Protein AF-A0A239ZB16-F1 (afdb_monomer)

Radius of gyration: 21.44 Å; Cα contacts (8 Å, |Δi|>4): 20; chains: 1; bounding box: 54×19×50 Å

Organism: NCBI:txid248315

Mean predicted aligned error: 12.81 Å

pLDDT: mean 78.25, std 17.02, range [46.75, 96.94]

Solvent-accessible surface area (backbone atoms only — not comparable to full-atom values): 4446 Å² total; per-residue (Å²): 131,83,86,74,59,67,66,61,52,49,52,54,54,50,42,56,49,43,61,65,70,16,66,91,78,46,80,40,51,67,61,45,50,54,54,50,52,51,52,50,50,54,51,47,54,57,48,62,75,74,50,92,54,88,50,47,71,85,78,47,58,58,71,59,52,54,53,51,57,65,73,74,108

Structure (mmCIF, N/CA/C/O backbone):
data_AF-A0A239ZB16-F1
#
_entry.id   AF-A0A239ZB16-F1
#
loop_
_atom_site.group_PDB
_atom_site.id
_atom_site.type_symbol
_atom_site.label_atom_id
_atom_site.label_alt_id
_atom_site.label_comp_id
_atom_site.label_asym_id
_atom_site.label_entity_id
_atom_site.label_seq_id
_atom_site.pdbx_PDB_ins_code
_atom_site.Cartn_x
_atom_site.Cartn_y
_atom_site.Cartn_z
_atom_site.occupancy
_atom_site.B_iso_or_equiv
_atom_site.auth_seq_id
_atom_site.auth_comp_id
_atom_site.auth_asym_id
_atom_site.auth_atom_id
_atom_site.pdbx_PDB_model_num
ATOM 1 N N . MET A 1 1 ? -7.112 -6.143 -23.339 1.00 55.19 1 MET A N 1
ATOM 2 C CA . MET A 1 1 ? -7.351 -6.276 -21.883 1.00 55.19 1 MET A CA 1
ATOM 3 C C . MET A 1 1 ? -6.141 -5.723 -21.148 1.00 55.19 1 MET A C 1
ATOM 5 O O . MET A 1 1 ? -5.027 -6.066 -21.525 1.00 55.19 1 MET A O 1
ATOM 9 N N . LYS A 1 2 ? -6.324 -4.828 -20.170 1.00 63.22 2 LYS A N 1
ATOM 10 C CA . LYS A 1 2 ? -5.200 -4.353 -19.347 1.00 63.22 2 LYS A CA 1
ATOM 11 C C . LYS A 1 2 ? -4.748 -5.510 -18.449 1.00 63.22 2 LYS A C 1
ATOM 13 O O . LYS A 1 2 ? -5.599 -6.167 -17.856 1.00 63.22 2 LYS A O 1
ATOM 18 N N . LYS A 1 3 ? -3.442 -5.788 -18.385 1.00 76.56 3 LYS A N 1
ATOM 19 C CA . LYS A 1 3 ? -2.895 -6.746 -17.414 1.00 76.56 3 LYS A CA 1
ATOM 20 C C . LYS A 1 3 ? -3.093 -6.137 -16.028 1.00 76.56 3 LYS A C 1
ATOM 22 O O . LYS A 1 3 ? -2.563 -5.063 -15.764 1.00 76.56 3 LYS A O 1
ATOM 27 N N . ILE A 1 4 ? -3.912 -6.777 -15.205 1.00 77.94 4 ILE A N 1
ATOM 28 C CA . ILE A 1 4 ? -4.137 -6.364 -13.821 1.00 77.94 4 ILE A CA 1
ATOM 29 C C . ILE A 1 4 ? -3.117 -7.104 -12.966 1.00 77.94 4 ILE A C 1
ATOM 31 O O . ILE A 1 4 ? -3.022 -8.329 -13.043 1.00 77.94 4 ILE A O 1
ATOM 35 N N . ASP A 1 5 ? -2.359 -6.358 -12.170 1.00 87.62 5 ASP A N 1
ATOM 36 C CA . ASP A 1 5 ? -1.529 -6.941 -11.126 1.00 87.62 5 ASP A CA 1
ATOM 37 C C . ASP A 1 5 ? -2.439 -7.331 -9.954 1.00 87.62 5 ASP A C 1
ATOM 39 O O . ASP A 1 5 ? -3.048 -6.483 -9.296 1.00 87.62 5 ASP A O 1
ATOM 43 N N . VAL A 1 6 ? -2.595 -8.638 -9.746 1.00 90.62 6 VAL A N 1
ATOM 44 C CA . VAL A 1 6 ? -3.461 -9.196 -8.699 1.00 90.62 6 VAL A CA 1
ATOM 45 C C . VAL A 1 6 ? -3.016 -8.786 -7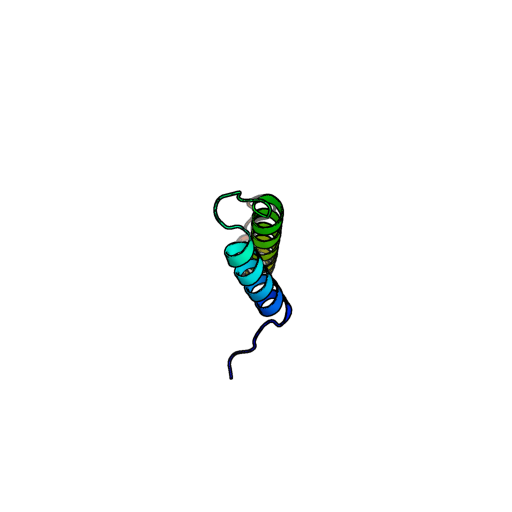.295 1.00 90.62 6 VAL A C 1
ATOM 47 O O . VAL A 1 6 ? -3.864 -8.674 -6.410 1.00 90.62 6 VAL A O 1
ATOM 50 N N . VAL A 1 7 ? -1.720 -8.518 -7.093 1.00 91.00 7 VAL A N 1
ATOM 51 C CA . VAL A 1 7 ? -1.177 -8.091 -5.798 1.00 91.00 7 VAL A CA 1
ATOM 52 C C . VAL A 1 7 ? -1.585 -6.652 -5.504 1.00 91.00 7 VAL A C 1
ATOM 54 O O . VAL A 1 7 ? -2.137 -6.383 -4.438 1.00 91.00 7 VAL A O 1
ATOM 57 N N . GLU A 1 8 ? -1.399 -5.740 -6.465 1.0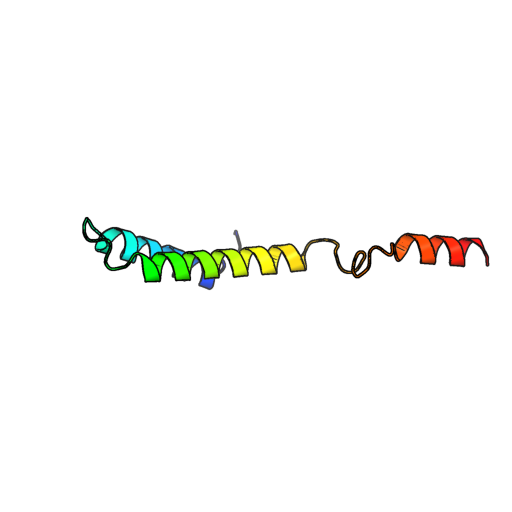0 92.56 8 GLU A N 1
ATOM 58 C CA . GLU A 1 8 ? -1.845 -4.346 -6.324 1.00 92.56 8 GLU A CA 1
ATOM 59 C C . GLU A 1 8 ? -3.357 -4.277 -6.074 1.00 92.56 8 GLU A C 1
ATOM 61 O O . GLU A 1 8 ? -3.803 -3.585 -5.159 1.00 92.56 8 GLU A O 1
ATOM 66 N N . LEU A 1 9 ? -4.145 -5.066 -6.817 1.00 94.12 9 LEU A N 1
ATOM 67 C CA . LEU A 1 9 ? -5.598 -5.125 -6.650 1.00 94.12 9 LEU A CA 1
ATOM 68 C C . LEU A 1 9 ? -6.004 -5.570 -5.237 1.00 94.12 9 LEU A C 1
ATOM 70 O O . LEU A 1 9 ? -6.915 -4.988 -4.640 1.00 94.12 9 LEU A O 1
ATOM 74 N N . TYR A 1 10 ? -5.346 -6.601 -4.701 1.00 95.62 10 TYR A N 1
ATOM 75 C CA . TYR A 1 10 ? -5.614 -7.088 -3.352 1.00 95.62 10 TYR A CA 1
ATOM 76 C C . TYR A 1 10 ? -5.294 -6.024 -2.296 1.00 95.62 10 TYR A C 1
ATOM 78 O O . TYR A 1 10 ? -6.134 -5.752 -1.435 1.00 95.62 10 TYR A O 1
ATOM 86 N N . ILE A 1 11 ? -4.128 -5.375 -2.394 1.00 95.56 11 ILE A N 1
ATOM 87 C CA . ILE A 1 11 ? -3.708 -4.337 -1.444 1.00 95.56 11 ILE A CA 1
ATOM 88 C C . ILE A 1 11 ? -4.682 -3.154 -1.477 1.00 95.56 11 ILE A C 1
ATOM 90 O O . ILE A 1 11 ? -5.154 -2.721 -0.427 1.00 95.56 11 ILE A O 1
ATOM 94 N N . THR A 1 12 ? -5.075 -2.685 -2.666 1.00 94.94 12 THR A N 1
ATOM 95 C CA . THR A 1 12 ? -6.083 -1.621 -2.800 1.00 94.94 12 THR A CA 1
ATOM 96 C C . THR A 1 12 ? -7.421 -2.024 -2.176 1.00 94.94 12 THR A C 1
ATOM 98 O O . THR A 1 12 ? -8.036 -1.232 -1.461 1.00 94.94 12 THR A O 1
ATOM 101 N N . LYS A 1 13 ? -7.881 -3.264 -2.391 1.00 95.75 13 LYS A N 1
ATOM 102 C CA . LYS A 1 13 ? -9.130 -3.752 -1.788 1.00 95.75 13 LYS A CA 1
ATOM 103 C C . LYS A 1 13 ? -9.042 -3.807 -0.260 1.00 95.75 13 LYS A C 1
ATOM 105 O O . LYS A 1 13 ? -10.016 -3.462 0.407 1.00 95.75 13 LYS A O 1
ATOM 110 N N . ARG A 1 14 ? -7.893 -4.211 0.289 1.00 96.38 14 ARG A N 1
ATOM 111 C CA . ARG A 1 14 ? -7.664 -4.276 1.736 1.00 96.38 14 ARG A CA 1
ATOM 112 C C . ARG A 1 14 ? -7.621 -2.885 2.369 1.00 96.38 14 ARG A C 1
ATOM 114 O O . ARG A 1 14 ? -8.293 -2.691 3.374 1.00 96.38 14 ARG A O 1
ATOM 121 N N . ILE A 1 15 ? -6.937 -1.918 1.752 1.00 95.94 15 ILE A N 1
ATOM 122 C CA . ILE A 1 15 ? -6.937 -0.514 2.201 1.00 95.94 15 ILE A CA 1
ATOM 123 C C . ILE A 1 15 ? -8.367 0.032 2.248 1.00 95.94 15 ILE A C 1
ATOM 125 O O . ILE A 1 15 ? -8.766 0.581 3.265 1.00 95.94 15 ILE A O 1
ATOM 129 N N . ASN A 1 16 ? -9.167 -0.183 1.198 1.00 94.56 16 ASN A N 1
ATOM 130 C CA . ASN A 1 16 ? -10.552 0.298 1.157 1.00 94.56 16 ASN A CA 1
ATOM 131 C C . ASN A 1 16 ? -11.431 -0.293 2.270 1.00 94.56 16 ASN A C 1
ATOM 133 O O . ASN A 1 16 ? -12.335 0.378 2.762 1.00 94.56 16 ASN A O 1
ATOM 137 N N . LEU A 1 17 ? -11.211 -1.558 2.639 1.00 95.31 17 LEU A N 1
ATOM 138 C CA . LEU A 1 17 ? -11.918 -2.179 3.758 1.00 95.31 17 LEU A CA 1
ATOM 139 C C . LEU A 1 17 ? -11.492 -1.534 5.081 1.00 95.31 17 LEU A C 1
ATOM 141 O O . LEU A 1 17 ? -12.345 -1.078 5.836 1.00 95.31 17 LEU A O 1
ATOM 145 N N . LEU A 1 18 ? -10.181 -1.425 5.302 1.00 94.50 18 LEU A N 1
ATOM 146 C CA . LEU A 1 18 ? -9.621 -0.832 6.511 1.00 94.50 18 LEU A CA 1
ATOM 147 C C . LEU A 1 18 ? -10.013 0.635 6.664 1.00 94.50 18 LEU A C 1
ATOM 149 O O . LEU A 1 18 ? -10.289 1.050 7.774 1.00 94.50 18 LEU A O 1
ATOM 153 N N . GLU A 1 19 ? -10.090 1.418 5.584 1.00 92.62 19 GLU A N 1
ATOM 154 C CA . GLU A 1 19 ? -10.532 2.819 5.617 1.00 92.62 19 GLU A CA 1
ATOM 155 C C . GLU A 1 19 ? -1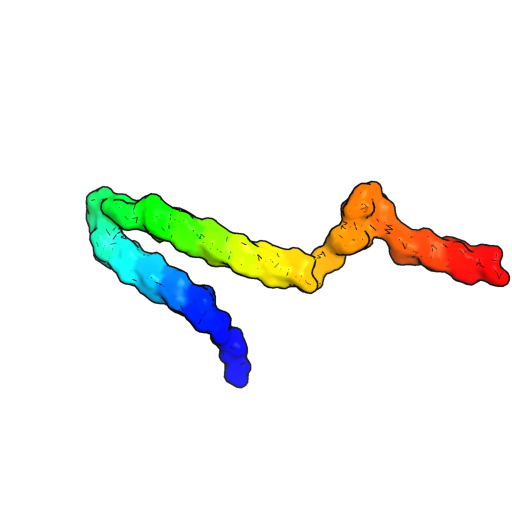2.012 2.951 6.013 1.00 92.62 19 GLU A C 1
ATOM 157 O O . GLU A 1 19 ? -12.368 3.892 6.721 1.00 92.62 19 GLU A O 1
ATOM 162 N N . ARG A 1 20 ? -12.866 1.988 5.630 1.00 90.62 20 ARG A N 1
ATOM 163 C CA . ARG A 1 20 ? -14.271 1.928 6.079 1.00 90.62 20 ARG A CA 1
ATOM 164 C C . ARG A 1 20 ? -14.384 1.542 7.552 1.00 90.62 20 ARG A C 1
ATOM 166 O O . ARG A 1 20 ? -15.201 2.115 8.263 1.00 90.62 20 ARG A O 1
ATOM 173 N N . GLU A 1 21 ? -13.570 0.588 7.994 1.00 90.38 21 GLU A N 1
ATOM 174 C CA . GLU A 1 21 ? -13.508 0.131 9.389 1.00 90.38 21 GLU A CA 1
ATOM 175 C C . GLU A 1 21 ? -12.817 1.155 10.305 1.00 90.38 21 GLU A C 1
ATOM 177 O O . GLU A 1 21 ? -13.106 1.212 11.498 1.00 90.38 21 GLU A O 1
ATOM 182 N N . ASN A 1 22 ? -11.938 2.001 9.751 1.00 85.31 22 ASN A N 1
ATOM 183 C CA . ASN A 1 22 ? -11.134 2.973 10.494 1.00 85.31 22 ASN A CA 1
ATOM 184 C C . ASN A 1 22 ? -12.002 3.972 11.266 1.00 85.31 22 ASN A C 1
ATOM 186 O O . ASN A 1 22 ? -11.597 4.421 12.340 1.00 85.31 22 ASN A O 1
ATOM 190 N N . GLY A 1 23 ? -13.172 4.313 10.708 1.00 79.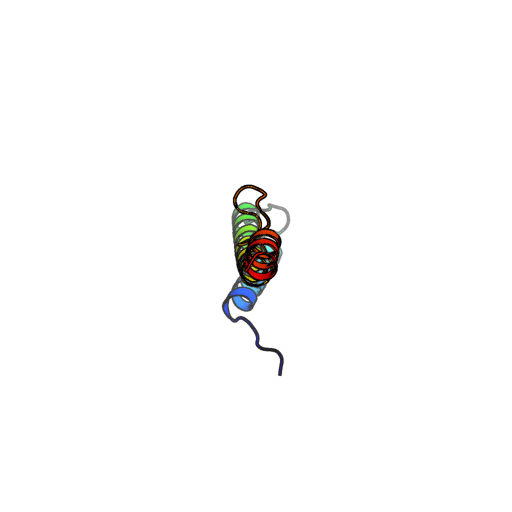31 23 GLY A N 1
ATOM 191 C CA . GLY A 1 23 ? -14.149 5.213 11.315 1.00 79.31 23 GLY A CA 1
ATOM 192 C C . GLY A 1 23 ? -13.512 6.480 11.896 1.00 79.31 23 GLY A C 1
ATOM 193 O O . GLY A 1 23 ? -12.563 7.036 11.343 1.00 79.31 23 GLY A O 1
ATOM 194 N N . GLU A 1 24 ? -14.023 6.929 13.039 1.00 78.69 24 GLU A N 1
ATOM 195 C CA . GLU A 1 24 ? -13.512 8.110 13.748 1.00 78.69 24 GLU A CA 1
ATOM 196 C C . GLU A 1 24 ? -12.249 7.811 14.578 1.00 78.69 24 GLU A C 1
ATOM 198 O O . GLU A 1 24 ? -11.369 8.660 14.714 1.00 78.69 24 GLU A O 1
ATOM 203 N N . TYR A 1 25 ? -12.119 6.579 15.079 1.00 80.12 25 TYR A N 1
ATOM 204 C CA . TYR A 1 25 ? -11.060 6.182 16.014 1.00 80.12 25 TYR A CA 1
ATOM 205 C C . TYR A 1 25 ? -9.720 5.853 15.354 1.00 80.12 25 TYR A C 1
ATOM 207 O O . TYR A 1 25 ? -8.722 5.672 16.050 1.00 80.12 25 TYR A O 1
ATOM 215 N N . LYS A 1 26 ? -9.677 5.782 14.019 1.00 86.56 26 LYS A N 1
ATOM 216 C CA . LYS A 1 26 ? -8.460 5.576 13.222 1.00 86.56 26 LYS A CA 1
ATOM 217 C C . LYS A 1 26 ? -7.625 4.356 13.647 1.00 86.56 26 LYS A C 1
ATOM 219 O O . LYS A 1 26 ? -6.399 4.354 13.528 1.00 86.56 26 LYS A O 1
ATOM 224 N N . ILE A 1 27 ? -8.293 3.305 14.118 1.00 89.88 27 ILE A N 1
ATOM 225 C CA . ILE A 1 27 ? -7.677 2.099 14.695 1.00 89.88 27 ILE A CA 1
ATOM 226 C C . ILE A 1 27 ? -6.761 1.335 13.722 1.00 89.88 27 ILE A C 1
ATOM 228 O O . ILE A 1 27 ? -5.800 0.697 14.145 1.00 89.88 27 ILE A O 1
ATOM 232 N N . HIS A 1 28 ? -7.000 1.456 12.417 1.00 91.88 28 HIS A N 1
ATOM 233 C CA . HIS A 1 28 ? -6.250 0.811 11.340 1.00 91.88 28 HIS A CA 1
ATOM 234 C C . HIS A 1 28 ? -5.292 1.764 10.616 1.00 91.88 28 HIS A C 1
ATOM 236 O O . HIS A 1 28 ? -4.707 1.394 9.598 1.00 91.88 28 HIS A O 1
ATOM 242 N N . GLN A 1 29 ? -5.081 2.986 11.120 1.00 93.19 29 GLN A N 1
ATOM 243 C CA . GLN A 1 29 ? -4.251 3.985 10.440 1.00 93.19 29 GLN A CA 1
ATOM 244 C C . GLN A 1 29 ? -2.827 3.490 10.167 1.00 93.19 29 GLN A C 1
ATOM 246 O O . GLN A 1 29 ? -2.283 3.767 9.101 1.00 93.19 29 GLN A O 1
ATOM 251 N N . LYS A 1 30 ? -2.237 2.741 11.106 1.00 94.25 30 LYS A N 1
ATOM 252 C CA . LYS A 1 30 ? -0.899 2.163 10.942 1.00 94.25 30 LYS A CA 1
ATOM 253 C C . LYS A 1 30 ? -0.864 1.122 9.817 1.00 94.25 30 LYS A C 1
ATOM 255 O O . LYS A 1 30 ? -0.014 1.214 8.941 1.00 94.25 30 LYS A O 1
ATOM 260 N N . GLU A 1 31 ? -1.820 0.194 9.807 1.00 94.31 31 GLU A N 1
ATOM 261 C CA . GLU A 1 31 ? -1.936 -0.854 8.779 1.00 94.31 31 GLU A CA 1
ATOM 262 C C . GLU A 1 31 ? -2.179 -0.240 7.387 1.00 94.31 31 GLU A C 1
ATOM 264 O O . GLU A 1 31 ? -1.564 -0.648 6.406 1.00 94.31 31 GLU A O 1
ATOM 269 N N . ILE A 1 32 ? -3.004 0.810 7.298 1.00 95.56 32 ILE A N 1
ATOM 270 C CA . ILE A 1 32 ? -3.236 1.555 6.051 1.00 95.56 32 ILE A CA 1
ATOM 271 C C . ILE A 1 32 ? -1.945 2.207 5.542 1.00 95.56 32 ILE A C 1
ATOM 273 O O . ILE A 1 32 ? -1.678 2.161 4.341 1.00 95.56 32 ILE A O 1
ATOM 277 N N . THR A 1 33 ? -1.156 2.825 6.426 1.00 96.44 33 THR A N 1
ATOM 278 C CA . THR A 1 33 ? 0.121 3.446 6.048 1.00 96.44 33 THR A CA 1
ATOM 279 C C . THR A 1 33 ? 1.107 2.402 5.527 1.00 96.44 33 THR A C 1
ATOM 281 O O . THR A 1 33 ? 1.641 2.577 4.438 1.00 96.44 33 THR A O 1
ATOM 284 N N . GLU A 1 34 ? 1.276 1.278 6.228 1.00 96.94 34 GLU A N 1
ATOM 285 C CA . GLU A 1 34 ? 2.176 0.200 5.794 1.00 96.94 34 GLU A CA 1
ATOM 286 C C . GLU A 1 34 ? 1.768 -0.376 4.426 1.00 96.94 34 GLU A C 1
ATOM 288 O O . GLU A 1 34 ? 2.609 -0.589 3.553 1.00 96.94 34 GLU A O 1
ATOM 293 N N . LEU A 1 35 ? 0.466 -0.567 4.182 1.00 96.94 35 LEU A N 1
ATOM 294 C CA . LEU A 1 35 ? -0.030 -1.037 2.884 1.00 96.94 35 LEU A CA 1
ATOM 295 C C . LEU A 1 35 ? 0.199 -0.016 1.754 1.00 96.94 35 LEU A C 1
ATOM 297 O O . LEU A 1 35 ? 0.443 -0.414 0.611 1.00 96.94 35 LEU A O 1
ATOM 301 N N . LYS A 1 36 ? 0.143 1.288 2.053 1.00 96.06 36 LYS A N 1
ATOM 302 C CA . LYS A 1 36 ? 0.477 2.357 1.095 1.00 96.06 36 LYS A CA 1
ATOM 303 C C . LYS A 1 36 ? 1.975 2.374 0.780 1.00 96.06 36 LYS A C 1
ATOM 305 O O . LYS A 1 36 ? 2.325 2.490 -0.394 1.00 96.06 36 LYS A O 1
ATOM 310 N N . ASP A 1 37 ? 2.835 2.158 1.772 1.00 96.06 37 ASP A N 1
ATOM 311 C CA . ASP A 1 37 ? 4.284 2.043 1.563 1.00 96.06 37 ASP A CA 1
ATOM 312 C C . ASP A 1 37 ? 4.634 0.840 0.673 1.00 96.06 37 ASP A C 1
ATOM 314 O O . ASP A 1 37 ? 5.463 0.946 -0.231 1.00 96.06 37 ASP A O 1
ATOM 318 N N . VAL A 1 38 ? 3.957 -0.300 0.851 1.00 94.75 38 VAL A N 1
ATOM 319 C CA . VAL A 1 38 ? 4.145 -1.472 -0.023 1.00 94.75 38 VAL A CA 1
ATOM 320 C C . VAL A 1 38 ? 3.761 -1.159 -1.475 1.00 94.75 38 VAL A C 1
ATOM 322 O O . VAL A 1 38 ? 4.489 -1.545 -2.393 1.00 94.75 38 VAL A O 1
ATOM 325 N N . LEU A 1 39 ? 2.655 -0.441 -1.708 1.00 94.50 39 LEU A N 1
ATOM 326 C CA . LEU A 1 39 ? 2.277 -0.002 -3.059 1.00 94.50 39 LEU A CA 1
ATOM 327 C C . LEU A 1 39 ? 3.328 0.931 -3.673 1.00 94.50 39 LEU A C 1
ATOM 329 O O . LEU A 1 39 ? 3.647 0.781 -4.856 1.00 94.50 39 LEU A O 1
ATOM 333 N N . ASP A 1 40 ? 3.893 1.847 -2.884 1.00 92.94 40 ASP A N 1
ATOM 334 C CA . ASP A 1 40 ? 4.963 2.737 -3.344 1.00 92.94 40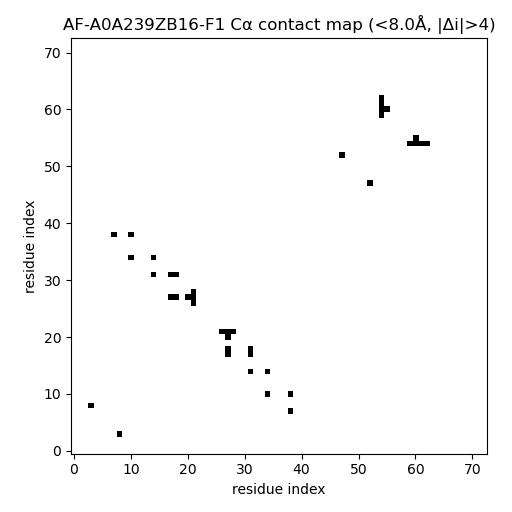 ASP A CA 1
ATOM 335 C C . ASP A 1 40 ? 6.216 1.950 -3.750 1.00 92.94 40 ASP A C 1
ATOM 337 O O . ASP A 1 40 ? 6.764 2.159 -4.834 1.00 92.94 40 ASP A O 1
ATOM 341 N N . VAL A 1 41 ? 6.625 0.960 -2.949 1.00 91.50 41 VAL A N 1
ATOM 342 C CA . VAL A 1 41 ? 7.755 0.079 -3.282 1.00 91.50 41 VAL A CA 1
ATOM 343 C C . VAL A 1 41 ? 7.505 -0.672 -4.589 1.00 91.50 41 VAL A C 1
ATOM 345 O O . VAL A 1 41 ? 8.385 -0.687 -5.450 1.00 91.50 41 VAL A O 1
ATOM 348 N N . ILE A 1 42 ? 6.314 -1.246 -4.790 1.00 89.88 42 ILE A N 1
ATOM 349 C CA . ILE A 1 42 ? 5.959 -1.945 -6.039 1.00 89.88 42 ILE A CA 1
ATOM 350 C C . ILE A 1 42 ? 6.060 -0.992 -7.239 1.00 89.88 42 ILE A C 1
ATOM 352 O O . ILE A 1 42 ? 6.685 -1.326 -8.256 1.00 89.88 42 ILE A O 1
ATOM 356 N N . ALA A 1 43 ? 5.499 0.213 -7.115 1.00 87.81 43 ALA A N 1
ATOM 357 C CA . ALA A 1 43 ? 5.551 1.234 -8.156 1.00 87.81 43 ALA A CA 1
ATOM 358 C C . ALA A 1 43 ? 6.999 1.652 -8.463 1.00 87.81 43 ALA A C 1
ATOM 360 O O . ALA A 1 43 ? 7.409 1.707 -9.630 1.00 87.81 43 ALA A O 1
ATOM 361 N N . LYS A 1 44 ? 7.807 1.867 -7.422 1.00 85.06 44 LYS A N 1
ATOM 362 C CA . LYS A 1 44 ? 9.224 2.212 -7.529 1.00 85.06 44 LYS A CA 1
ATOM 363 C C . LYS A 1 44 ? 10.021 1.096 -8.189 1.00 85.06 44 LYS A C 1
ATOM 365 O O . LYS A 1 44 ? 10.786 1.377 -9.104 1.00 85.06 44 LYS A O 1
ATOM 370 N N . THR A 1 45 ? 9.822 -0.166 -7.818 1.00 81.69 45 THR A N 1
ATOM 371 C CA . THR A 1 45 ? 10.502 -1.304 -8.454 1.00 81.69 45 THR A CA 1
ATOM 372 C C . THR A 1 45 ? 10.132 -1.433 -9.933 1.00 81.69 45 THR A C 1
ATOM 374 O O . THR A 1 45 ? 11.007 -1.707 -10.757 1.00 81.69 45 THR A O 1
ATOM 377 N N . ARG A 1 46 ? 8.868 -1.183 -10.304 1.00 79.25 46 ARG A N 1
ATOM 378 C CA . ARG A 1 46 ? 8.436 -1.162 -11.712 1.00 79.25 46 ARG A CA 1
ATOM 379 C C . ARG A 1 46 ? 9.093 -0.016 -12.492 1.00 79.25 46 ARG A C 1
ATOM 381 O O . ARG A 1 46 ? 9.534 -0.233 -13.619 1.00 79.25 46 ARG A O 1
ATOM 388 N N . SER A 1 47 ? 9.210 1.165 -11.882 1.00 67.50 47 SER A N 1
ATOM 389 C CA . SER A 1 47 ? 9.881 2.339 -12.461 1.00 67.50 47 SER A CA 1
ATOM 390 C C . SER A 1 47 ? 11.398 2.143 -12.607 1.00 67.50 47 SER A C 1
ATOM 392 O O . SER A 1 47 ? 11.957 2.363 -13.681 1.00 67.50 47 SER A O 1
ATOM 394 N N . VAL A 1 48 ? 12.064 1.622 -11.571 1.00 58.81 48 VAL A N 1
ATOM 395 C CA . VAL A 1 48 ? 13.506 1.317 -11.566 1.00 58.81 48 VAL A CA 1
ATOM 396 C C . VAL A 1 48 ? 13.851 0.255 -12.613 1.00 58.81 48 VAL A C 1
ATOM 398 O O . VAL A 1 48 ? 14.892 0.352 -13.260 1.00 58.81 48 VAL A O 1
ATOM 401 N N . ARG A 1 49 ? 12.957 -0.711 -12.870 1.00 53.41 49 ARG A N 1
ATOM 402 C CA . ARG A 1 49 ? 13.127 -1.676 -13.970 1.00 53.41 49 ARG A CA 1
ATOM 403 C C . ARG A 1 49 ? 13.029 -1.066 -15.372 1.00 53.41 49 ARG A C 1
ATOM 405 O O . ARG A 1 49 ? 13.461 -1.723 -16.312 1.00 53.41 49 ARG A O 1
ATOM 412 N N . CYS A 1 50 ? 12.484 0.142 -15.542 1.00 51.66 50 CYS A N 1
ATOM 413 C CA . CYS A 1 50 ? 12.208 0.722 -16.864 1.00 51.66 50 CYS A CA 1
ATOM 414 C C . CYS A 1 50 ? 12.973 2.029 -17.166 1.00 51.66 50 CYS A C 1
ATOM 416 O O . CYS A 1 50 ? 12.868 2.568 -18.269 1.00 51.66 50 CYS A O 1
ATOM 418 N N . GLY A 1 51 ? 13.773 2.544 -16.230 1.00 49.59 51 GLY A N 1
ATOM 419 C CA . GLY A 1 51 ? 14.469 3.820 -16.383 1.00 49.59 51 GLY A CA 1
ATOM 420 C C . GLY A 1 51 ? 15.973 3.735 -16.139 1.00 49.59 51 GLY A C 1
ATOM 421 O O . GLY A 1 51 ? 16.427 3.955 -15.025 1.00 49.59 51 GLY A O 1
ATOM 422 N N . LYS A 1 52 ? 16.763 3.521 -17.196 1.00 49.91 52 LYS A N 1
ATOM 423 C CA . LYS A 1 52 ? 17.902 4.409 -17.523 1.00 49.91 52 LYS A CA 1
ATOM 424 C C . LYS A 1 52 ? 18.930 4.754 -16.419 1.00 49.91 52 LYS A C 1
ATOM 426 O O . LYS A 1 52 ? 19.515 5.830 -16.475 1.00 49.91 52 LYS A O 1
ATOM 431 N N . THR A 1 53 ? 19.191 3.887 -15.439 1.00 47.69 53 THR A N 1
ATOM 432 C CA . THR A 1 53 ? 20.136 4.229 -14.350 1.00 47.69 53 THR A CA 1
ATOM 433 C C . THR A 1 53 ? 21.155 3.130 -14.044 1.00 47.69 53 THR A C 1
ATOM 435 O O . THR A 1 53 ? 21.793 3.149 -13.002 1.00 47.69 53 THR A O 1
ATOM 438 N N . LEU A 1 54 ? 21.385 2.209 -14.985 1.00 48.50 54 LEU A N 1
ATOM 439 C CA . LEU A 1 54 ? 22.664 1.486 -15.061 1.00 48.50 54 LEU A CA 1
ATOM 440 C C . LEU A 1 54 ? 23.773 2.350 -15.700 1.00 48.50 54 LEU A C 1
ATOM 442 O O . LEU A 1 54 ? 24.942 2.016 -15.581 1.00 48.50 54 LEU A O 1
ATOM 446 N N . THR A 1 55 ? 23.435 3.494 -16.311 1.00 46.75 55 THR A N 1
ATOM 447 C CA . THR A 1 55 ? 24.392 4.444 -16.917 1.00 46.75 55 THR A CA 1
ATOM 448 C C . THR A 1 55 ? 24.808 5.593 -15.992 1.00 46.75 55 THR A C 1
ATOM 450 O O . THR A 1 55 ? 25.521 6.493 -16.417 1.00 46.75 55 THR A O 1
ATOM 453 N N . LYS A 1 56 ? 24.356 5.613 -14.729 1.00 50.19 56 LYS A N 1
ATOM 454 C CA . LYS A 1 56 ? 24.703 6.670 -13.757 1.00 50.19 56 LYS A CA 1
ATOM 455 C C . LYS A 1 56 ? 25.133 6.151 -12.390 1.00 50.19 56 LYS A C 1
ATOM 457 O O . LYS A 1 56 ? 25.184 6.932 -11.441 1.00 50.19 56 LYS A O 1
ATOM 462 N N . ILE A 1 57 ? 25.489 4.875 -12.268 1.00 47.75 57 ILE A N 1
ATOM 463 C CA . ILE A 1 57 ? 26.249 4.450 -11.092 1.00 47.75 57 ILE A CA 1
ATOM 464 C C . ILE A 1 57 ? 27.619 5.141 -11.230 1.00 47.75 57 ILE A C 1
ATOM 466 O O . ILE A 1 57 ? 28.383 4.825 -12.134 1.00 47.75 57 ILE A O 1
ATOM 470 N N . ASN A 1 58 ? 27.861 6.159 -10.395 1.00 50.00 58 ASN A N 1
ATOM 471 C CA . ASN A 1 58 ? 29.050 7.031 -10.345 1.00 50.00 58 ASN A CA 1
ATOM 472 C C . ASN A 1 58 ? 29.149 8.185 -11.368 1.00 50.00 58 ASN A C 1
ATOM 474 O O . ASN A 1 58 ? 30.235 8.718 -11.574 1.00 50.00 58 ASN A O 1
ATOM 478 N N . GLY A 1 59 ? 28.047 8.617 -11.995 1.00 52.56 59 GLY A N 1
ATOM 479 C CA . GLY A 1 59 ? 28.075 9.794 -12.885 1.00 52.56 59 GLY A CA 1
ATOM 480 C C . GLY A 1 59 ? 28.890 9.618 -14.178 1.00 52.56 59 GLY A C 1
ATOM 481 O O . GLY A 1 59 ? 29.187 10.604 -14.848 1.00 52.56 59 GLY A O 1
ATOM 482 N N . PHE A 1 60 ? 29.236 8.380 -14.538 1.00 57.66 60 PHE A N 1
ATOM 483 C CA . PHE A 1 60 ? 30.017 8.061 -15.730 1.00 57.66 60 PHE A CA 1
ATOM 484 C C . PHE A 1 60 ? 29.097 7.609 -16.871 1.00 57.66 60 PHE A C 1
ATOM 486 O O . PHE A 1 60 ? 28.445 6.573 -16.779 1.00 57.66 60 PHE A O 1
ATOM 493 N N . ASP A 1 61 ? 29.039 8.395 -17.947 1.00 66.69 61 ASP A N 1
ATOM 4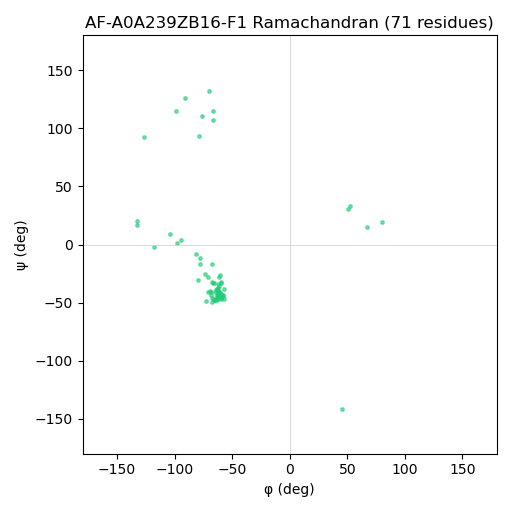94 C CA . ASP A 1 61 ? 28.237 8.096 -19.137 1.00 66.69 61 ASP A CA 1
ATOM 495 C C . ASP A 1 61 ? 28.954 7.055 -20.015 1.00 66.69 61 ASP A C 1
ATOM 497 O O . ASP A 1 61 ? 29.823 7.380 -20.829 1.00 66.69 61 ASP A O 1
ATOM 501 N N . VAL A 1 62 ? 28.620 5.779 -19.804 1.00 65.56 62 VAL A N 1
ATOM 502 C CA . VAL A 1 62 ? 29.232 4.627 -20.492 1.00 65.56 62 VAL A CA 1
ATOM 503 C C . VAL A 1 62 ? 29.046 4.704 -22.015 1.00 65.56 62 VAL A C 1
ATOM 505 O O . VAL A 1 62 ? 29.950 4.326 -22.762 1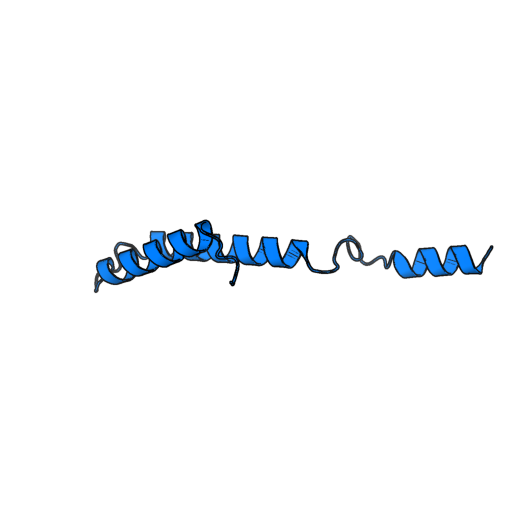.00 65.56 62 VAL A O 1
ATOM 508 N N . ASP A 1 63 ? 27.938 5.283 -22.492 1.00 64.50 63 ASP A N 1
ATOM 509 C CA . ASP A 1 63 ? 27.677 5.457 -23.928 1.00 64.50 63 ASP A CA 1
ATOM 510 C C . ASP A 1 63 ? 28.652 6.452 -24.571 1.00 64.50 63 ASP A C 1
ATOM 512 O O . ASP A 1 63 ? 29.024 6.306 -25.741 1.00 64.50 63 ASP A O 1
ATOM 516 N N . LYS A 1 64 ? 29.100 7.463 -23.815 1.00 71.00 64 LYS A N 1
ATOM 517 C CA . LYS A 1 64 ? 30.099 8.431 -24.281 1.00 71.00 64 LYS A CA 1
ATOM 518 C C . LYS A 1 64 ? 31.472 7.779 -24.454 1.00 71.00 64 LYS A C 1
ATOM 520 O O . LYS A 1 64 ? 32.145 8.061 -25.444 1.00 71.00 64 LYS A O 1
ATOM 525 N N . LEU A 1 65 ? 31.864 6.898 -23.532 1.00 68.12 65 LEU A N 1
ATOM 526 C CA . LEU A 1 65 ? 33.147 6.191 -23.585 1.00 68.12 65 LEU A CA 1
ATOM 527 C C . LEU A 1 65 ? 33.212 5.241 -24.785 1.00 68.12 65 LEU A C 1
ATOM 529 O O . LEU A 1 65 ? 34.168 5.292 -25.552 1.00 68.12 65 LEU A O 1
ATOM 533 N N . ILE A 1 66 ? 32.165 4.437 -24.996 1.00 72.75 66 ILE A N 1
ATOM 534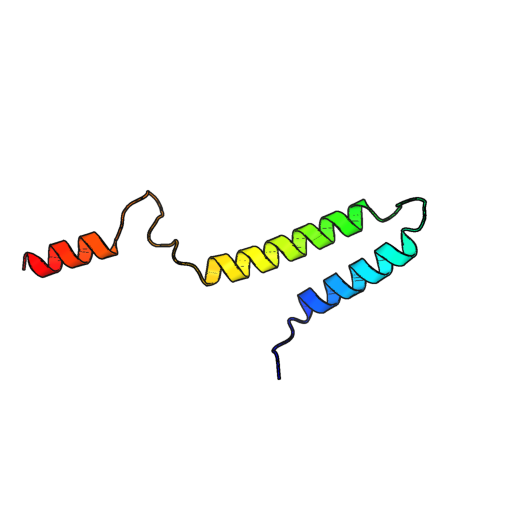 C CA . ILE A 1 66 ? 32.094 3.502 -26.128 1.00 72.75 66 ILE A CA 1
ATOM 535 C C . ILE A 1 66 ? 32.219 4.259 -27.457 1.00 72.75 66 ILE A C 1
ATOM 537 O O . ILE A 1 66 ? 33.000 3.866 -28.321 1.00 72.75 66 ILE A O 1
ATOM 541 N N . LYS A 1 67 ? 31.517 5.390 -27.612 1.00 74.25 67 LYS A N 1
ATOM 542 C CA . LYS A 1 67 ? 31.617 6.224 -28.822 1.00 74.25 67 LYS A CA 1
ATOM 543 C C . LYS A 1 67 ? 33.011 6.817 -29.029 1.00 74.25 67 LYS A C 1
ATOM 545 O O . LYS A 1 67 ? 33.460 6.889 -30.168 1.00 74.25 67 LYS A O 1
ATOM 550 N N . GLN A 1 68 ? 33.694 7.230 -27.960 1.00 71.88 68 GLN A N 1
ATOM 551 C CA . GLN A 1 68 ? 35.069 7.728 -28.055 1.00 71.88 68 GLN A CA 1
ATOM 552 C C . GLN A 1 68 ? 36.037 6.626 -28.492 1.00 71.88 68 GLN A C 1
ATOM 554 O O . GLN A 1 68 ? 36.799 6.844 -29.425 1.00 71.88 68 GLN A O 1
ATOM 559 N N . THR A 1 69 ? 35.964 5.439 -27.882 1.00 70.88 69 THR A N 1
ATOM 560 C CA . THR A 1 69 ? 36.852 4.314 -28.209 1.00 70.88 69 THR A CA 1
ATOM 561 C C . THR A 1 69 ? 36.671 3.835 -29.648 1.00 70.88 69 THR A C 1
ATOM 563 O O . THR A 1 69 ? 37.658 3.615 -30.343 1.00 70.88 69 THR A O 1
ATOM 566 N N . VAL A 1 70 ? 35.427 3.722 -30.121 1.00 71.19 70 VAL A N 1
ATOM 567 C CA . VAL A 1 70 ? 35.132 3.274 -31.494 1.00 71.19 70 VAL A CA 1
ATOM 568 C C . VAL A 1 70 ? 35.508 4.331 -32.537 1.00 71.19 70 VAL A C 1
ATOM 570 O O . VAL A 1 70 ? 35.848 3.977 -33.654 1.00 71.19 70 VAL A O 1
ATOM 573 N N . SER A 1 71 ? 35.485 5.620 -32.187 1.00 63.91 71 SER A N 1
ATOM 574 C CA . SER A 1 71 ? 35.941 6.691 -33.085 1.00 63.91 71 SER A CA 1
ATOM 575 C C . SER A 1 71 ? 37.468 6.822 -33.157 1.00 63.91 71 SER A C 1
ATOM 577 O O . SER A 1 71 ? 37.965 7.518 -34.039 1.00 63.91 71 SER A O 1
ATOM 579 N N . SER A 1 72 ? 38.196 6.243 -32.200 1.00 57.22 72 SER A N 1
ATOM 580 C CA . SER A 1 72 ? 39.663 6.287 -32.120 1.00 57.22 72 SER A CA 1
ATOM 581 C C . SER A 1 72 ? 40.364 5.040 -32.680 1.00 57.22 72 SER A C 1
ATOM 583 O O . SER A 1 72 ? 41.589 4.964 -32.611 1.00 57.22 72 SER A O 1
ATOM 585 N N . LEU A 1 73 ? 39.593 4.076 -33.189 1.00 52.16 73 LEU A N 1
ATOM 586 C CA . LEU A 1 73 ?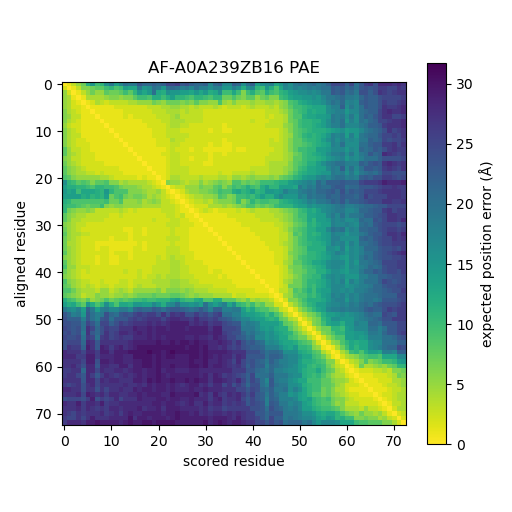 40.030 2.862 -33.890 1.00 52.16 73 LEU A CA 1
ATOM 587 C C . LEU A 1 73 ? 39.755 3.017 -35.388 1.00 52.16 73 LEU A C 1
ATOM 589 O O . LEU A 1 73 ? 40.610 2.561 -36.175 1.00 52.16 73 LEU A O 1
#

Secondary structure (DSSP, 8-state):
-----HHHHHHHHHHHHHHHHHTTTTTTHHHHHHHHHHHHHHHHHHHHTTS--SS-TTS--HHHHHHHHHHT-

Sequence (73 aa):
MKKIDVVELYITKRINLLERENGEYKIHQKEITELKDVLDVIAKTRSVRCGKTLTKINGFDVDKLIKQTVSSL

Nearest PDB structures (foldseek):
  7d5s-assembly1_SO  TM=6.812E-01  e=6.094E+00  Saccharomyces cerevisiae S288C
  3j78-assembly1_13  TM=7.361E-01  e=9.926E+00  Saccharomyces cerevisiae

Foldseek 3Di:
DDDDDPVLVVLVVVLVVLVVVCPPVNPCVVVNVVSVVVVVVVVVVVVVVPDDPVCCPPDHRVVVVVVVVVVVD